Protein AF-A0A7X7NZP3-F1 (afdb_monomer_lite)

Radius of gyration: 21.46 Å; chains: 1; bounding box: 49×36×62 Å

Foldseek 3Di:
DVVVVVVVVVVLVVVLVVLVVLLVVLVVLLVVLVCVLVVLQVVVFQQADPRDDDPHQDPVRLPCLVVPPSNLPSLVSVLVSLVSVLSNLVSVLSVDDPVCNVVSVVVSVVSVVVSVVSNVLSCCVVPPVNVCSVVVVCPCVVVVD

Sequence (145 aa):
MESQNHGSNDGKLANGHQANLLGYVTSILIALLTIVTFGMAIYTPPLSGPYCSGPCFQYPFLDIASRFPRDYIWMYPAIALTILFVIWIVCIHQFATSDKKVFSQIGMALAAIAATILVSDYFVQISVIQPSILNGETDGIPVLT

Structure (mmCIF, N/CA/C/O backbone):
data_AF-A0A7X7NZP3-F1
#
_entry.id   AF-A0A7X7NZP3-F1
#
loop_
_atom_site.group_PDB
_atom_site.id
_atom_site.type_symbol
_atom_site.label_atom_id
_atom_site.label_alt_id
_atom_site.label_comp_id
_atom_site.label_asym_id
_atom_site.label_entity_id
_atom_site.label_seq_id
_atom_site.pdbx_PDB_ins_code
_atom_site.Cartn_x
_atom_site.Cartn_y
_atom_site.Cartn_z
_atom_site.occupancy
_atom_site.B_iso_or_equiv
_atom_site.auth_seq_id
_atom_site.auth_comp_id
_atom_site.auth_asym_id
_atom_site.auth_atom_id
_atom_site.pdbx_PDB_model_num
ATOM 1 N N . MET A 1 1 ? -31.417 -17.835 34.924 1.00 53.97 1 MET A N 1
ATOM 2 C CA . MET A 1 1 ? -31.053 -16.718 34.020 1.00 53.97 1 MET A CA 1
ATOM 3 C C . MET A 1 1 ? -29.696 -16.089 34.368 1.00 53.97 1 MET A C 1
ATOM 5 O O . MET A 1 1 ? -29.062 -15.565 33.467 1.00 53.97 1 MET A O 1
ATOM 9 N N . GLU A 1 2 ? -29.177 -16.212 35.599 1.00 53.84 2 GLU A N 1
ATOM 10 C CA . GLU A 1 2 ? -27.836 -15.701 35.975 1.00 53.84 2 GLU A CA 1
ATOM 11 C C . GLU A 1 2 ? -26.643 -16.448 35.350 1.00 53.84 2 GLU A C 1
ATOM 13 O O . GLU A 1 2 ? -25.653 -15.816 34.989 1.00 53.84 2 GLU A O 1
ATOM 18 N N . SER A 1 3 ? -26.731 -17.766 35.137 1.00 56.16 3 SER A N 1
ATOM 19 C CA . SER A 1 3 ? -25.599 -18.549 34.598 1.00 56.16 3 SER A CA 1
ATOM 20 C C . SER A 1 3 ? -25.236 -18.204 33.141 1.00 56.16 3 SER A C 1
ATOM 22 O O . SER A 1 3 ? -24.077 -18.339 32.758 1.00 56.16 3 SER A O 1
ATOM 24 N N . GLN A 1 4 ? -26.190 -17.722 32.332 1.00 55.12 4 GLN A N 1
ATOM 25 C CA . GLN A 1 4 ? -25.920 -17.298 30.949 1.00 55.12 4 GLN A CA 1
ATOM 26 C C . GLN A 1 4 ? -25.254 -15.915 30.873 1.00 55.12 4 GLN A C 1
ATOM 28 O O . GLN A 1 4 ? -24.536 -15.626 29.917 1.00 55.12 4 GLN A O 1
ATOM 33 N N . ASN A 1 5 ? -25.451 -15.073 31.890 1.00 57.38 5 ASN A N 1
ATOM 34 C CA . ASN A 1 5 ? -24.928 -13.708 31.917 1.00 57.38 5 ASN A CA 1
ATOM 35 C C . ASN A 1 5 ? -23.439 -13.671 32.317 1.00 57.38 5 ASN A C 1
ATOM 37 O O . ASN A 1 5 ? -22.682 -12.844 31.814 1.00 57.38 5 ASN A O 1
ATOM 41 N N . HIS A 1 6 ? -22.992 -14.613 33.158 1.00 57.59 6 HIS A N 1
ATOM 42 C CA . HIS A 1 6 ? -21.579 -14.733 33.537 1.00 57.59 6 HIS A CA 1
ATOM 43 C C . HIS A 1 6 ? -20.710 -15.175 32.346 1.00 57.59 6 HIS A C 1
ATOM 45 O O . HIS A 1 6 ? -19.763 -14.482 31.983 1.00 57.59 6 HIS A O 1
ATOM 51 N N . GLY A 1 7 ? -21.112 -16.241 31.640 1.00 62.50 7 GLY A N 1
ATOM 52 C CA . GLY A 1 7 ? -20.369 -16.745 30.476 1.00 62.50 7 GLY A CA 1
ATOM 53 C C . GLY A 1 7 ? -20.303 -15.763 29.296 1.00 62.50 7 GLY A C 1
ATOM 54 O O . GLY A 1 7 ? -19.298 -15.710 28.589 1.00 62.50 7 GLY A O 1
ATOM 55 N N . SER A 1 8 ? -21.338 -14.934 29.101 1.00 66.56 8 SER A N 1
ATOM 56 C CA . SER A 1 8 ? -21.333 -13.890 28.065 1.00 66.56 8 SER A CA 1
ATOM 57 C C . SER A 1 8 ? -20.378 -12.735 28.383 1.00 66.56 8 SER A C 1
ATOM 59 O O . SER A 1 8 ? -19.818 -12.141 27.459 1.00 66.56 8 SER A O 1
ATOM 61 N N . ASN A 1 9 ? -20.206 -12.384 29.659 1.00 67.69 9 ASN A N 1
ATOM 62 C CA . ASN A 1 9 ? -19.308 -11.303 30.069 1.00 67.69 9 ASN A CA 1
ATOM 63 C C . ASN A 1 9 ? -17.841 -11.744 30.039 1.00 67.69 9 ASN A C 1
ATOM 65 O O . ASN A 1 9 ? -16.996 -10.987 29.559 1.00 67.69 9 ASN A O 1
ATOM 69 N N . ASP A 1 10 ? -17.558 -12.985 30.435 1.00 71.12 10 ASP A N 1
ATOM 70 C CA . ASP A 1 10 ? -16.205 -13.550 30.408 1.00 71.12 10 ASP A CA 1
ATOM 71 C C . ASP A 1 10 ? -15.664 -13.654 28.971 1.00 71.12 10 ASP A C 1
ATOM 73 O O . ASP A 1 10 ? -14.538 -13.237 28.690 1.00 71.12 10 ASP A O 1
ATOM 77 N N . GLY A 1 11 ? -16.492 -14.106 28.019 1.00 71.06 11 GLY A N 1
ATOM 78 C CA . GLY A 1 11 ? -16.118 -14.158 26.600 1.00 71.06 11 GLY A CA 1
ATOM 79 C C . GLY A 1 11 ? -15.874 -12.775 25.984 1.00 71.06 11 GLY A C 1
ATOM 80 O O . GLY A 1 11 ? -14.957 -12.590 25.183 1.00 71.06 11 GLY A O 1
ATOM 81 N N . LYS A 1 12 ? -16.654 -11.766 26.388 1.00 68.94 12 LYS A N 1
ATOM 82 C CA . LYS A 1 12 ? -16.499 -10.386 25.905 1.00 68.94 12 LYS A CA 1
ATOM 83 C C . LYS A 1 12 ? -15.228 -9.728 26.454 1.00 68.94 12 LYS A C 1
ATOM 85 O O . LYS A 1 12 ? -14.551 -9.010 25.718 1.00 68.94 12 LYS A O 1
ATOM 90 N N . LEU A 1 13 ? -14.876 -10.014 27.710 1.00 71.69 13 LEU A N 1
ATOM 91 C CA . LEU A 1 13 ? -13.650 -9.537 28.352 1.00 71.69 13 LEU A CA 1
ATOM 92 C C . LEU A 1 13 ? -12.394 -10.188 27.747 1.00 71.69 13 LEU A C 1
ATOM 94 O O . LEU A 1 13 ? -11.431 -9.486 27.437 1.00 71.69 13 LEU A O 1
ATOM 98 N N . ALA A 1 14 ? -12.425 -11.504 27.507 1.00 75.19 14 ALA A N 1
ATOM 99 C CA . ALA A 1 14 ? -11.328 -12.234 26.868 1.00 75.19 14 ALA A CA 1
ATOM 100 C C . ALA A 1 14 ? -11.055 -11.736 25.436 1.00 75.19 14 ALA A C 1
ATOM 102 O O . ALA A 1 14 ? -9.905 -11.465 25.082 1.00 75.19 14 ALA A O 1
ATOM 103 N N . ASN A 1 15 ? -12.111 -11.525 24.643 1.00 76.31 15 ASN A N 1
ATOM 104 C CA . ASN A 1 15 ? -11.998 -10.966 23.292 1.00 76.31 15 ASN A CA 1
ATOM 105 C C . ASN A 1 15 ? -11.434 -9.537 23.305 1.00 76.31 15 ASN A C 1
ATOM 107 O O . ASN A 1 15 ? -10.593 -9.195 22.473 1.00 76.31 15 ASN A O 1
ATOM 111 N N . GLY A 1 16 ? -11.849 -8.713 24.272 1.00 79.81 16 GLY A N 1
ATOM 112 C CA . GLY A 1 16 ? -11.298 -7.371 24.465 1.00 79.81 16 GLY A CA 1
ATOM 113 C C . GLY A 1 16 ? -9.802 -7.392 24.788 1.00 79.81 16 GLY A C 1
ATOM 114 O O . GLY A 1 16 ? -9.038 -6.613 24.225 1.00 79.81 16 GLY A O 1
ATOM 115 N N . HIS A 1 17 ? -9.346 -8.314 25.639 1.00 87.44 17 HIS A N 1
ATOM 116 C CA . HIS A 1 17 ? -7.923 -8.439 25.959 1.00 87.44 17 HIS A CA 1
ATOM 117 C C . HIS A 1 17 ? -7.077 -8.843 24.739 1.00 87.44 17 HIS A C 1
ATOM 119 O O . HIS A 1 17 ? -6.051 -8.216 24.470 1.00 87.44 17 HIS A O 1
ATOM 125 N N . GLN A 1 18 ? -7.528 -9.834 23.960 1.00 89.00 18 GLN A N 1
ATOM 126 C CA . GLN A 1 18 ? -6.823 -10.273 22.749 1.00 89.00 18 GLN A CA 1
ATOM 127 C C . GLN A 1 18 ? -6.759 -9.173 21.681 1.00 89.00 18 GLN A C 1
ATOM 129 O O . GLN A 1 18 ? -5.696 -8.939 21.106 1.00 89.00 18 GLN A O 1
ATOM 134 N N . ALA A 1 19 ? -7.865 -8.454 21.458 1.00 90.44 19 ALA A N 1
ATOM 135 C CA . ALA A 1 19 ? -7.904 -7.331 20.525 1.00 90.44 19 ALA A CA 1
ATOM 136 C C . ALA A 1 19 ? -6.975 -6.183 20.956 1.00 90.44 19 ALA A C 1
ATOM 138 O O . ALA A 1 19 ? -6.358 -5.546 20.105 1.00 90.44 19 ALA A O 1
ATOM 139 N N . ASN A 1 20 ? -6.838 -5.932 22.264 1.00 93.50 20 ASN A N 1
ATOM 140 C CA . ASN A 1 20 ? -5.921 -4.916 22.786 1.00 93.50 20 ASN A CA 1
ATOM 141 C C . ASN A 1 20 ? -4.460 -5.298 22.516 1.00 93.50 20 ASN A C 1
ATOM 143 O O . ASN A 1 20 ? -3.721 -4.524 21.915 1.00 93.50 20 ASN A O 1
ATOM 147 N N . LEU A 1 21 ? -4.060 -6.516 22.895 1.00 93.56 21 LEU A N 1
ATOM 148 C CA . LEU A 1 21 ? -2.693 -6.992 22.689 1.00 93.56 21 LEU A CA 1
ATOM 149 C C . LEU A 1 21 ? -2.314 -6.983 21.203 1.00 93.56 21 LEU A C 1
ATOM 151 O O . LEU A 1 21 ? -1.259 -6.464 20.837 1.00 93.56 21 LEU A O 1
ATOM 155 N N . LEU A 1 22 ? -3.187 -7.516 20.343 1.00 95.56 22 LEU A N 1
ATOM 156 C CA . LEU A 1 22 ? -2.955 -7.540 18.903 1.00 95.56 22 LEU A CA 1
ATOM 157 C C . LEU A 1 22 ? -2.902 -6.123 18.321 1.00 95.56 22 LEU A C 1
ATOM 159 O O . LEU A 1 22 ? -1.997 -5.820 17.545 1.00 95.56 22 LEU A O 1
ATOM 163 N N . GLY A 1 23 ? -3.815 -5.237 18.725 1.00 95.44 23 GLY A N 1
ATOM 164 C CA . GLY A 1 23 ? -3.819 -3.829 18.322 1.00 95.44 23 GLY A CA 1
ATOM 165 C C . GLY A 1 23 ? -2.542 -3.091 18.737 1.00 95.44 23 GLY A C 1
ATOM 166 O O . GLY A 1 23 ? -1.964 -2.346 17.947 1.00 95.44 23 GLY A O 1
ATOM 167 N N . TYR A 1 24 ? -2.052 -3.345 19.949 1.00 96.44 24 TYR A N 1
ATOM 168 C CA . TYR A 1 24 ? -0.809 -2.772 20.456 1.00 96.44 24 TYR A CA 1
ATOM 169 C C . TYR A 1 24 ? 0.406 -3.249 19.652 1.00 96.44 24 TYR A C 1
ATOM 171 O O . TYR A 1 24 ? 1.154 -2.432 19.114 1.00 96.44 24 TYR A O 1
ATOM 179 N N . VAL A 1 25 ? 0.569 -4.565 19.486 1.00 97.62 25 VAL A N 1
ATOM 180 C CA . VAL A 1 25 ? 1.678 -5.148 18.711 1.00 97.62 25 VAL A CA 1
ATOM 181 C C . VAL A 1 25 ? 1.654 -4.658 17.260 1.00 97.62 25 VAL A C 1
ATOM 183 O O . VAL A 1 25 ? 2.677 -4.212 16.741 1.00 97.62 25 VAL A O 1
ATOM 186 N N . THR A 1 26 ? 0.486 -4.683 16.611 1.00 97.00 26 THR A N 1
ATOM 187 C CA . THR A 1 26 ? 0.341 -4.222 15.221 1.00 97.00 26 THR A CA 1
ATOM 188 C C . THR A 1 26 ? 0.646 -2.736 15.070 1.00 97.00 26 THR A C 1
ATOM 190 O O . THR A 1 26 ? 1.291 -2.372 14.094 1.00 97.00 26 THR A O 1
ATOM 193 N N . SER A 1 27 ? 0.293 -1.885 16.039 1.00 97.19 27 SER A N 1
ATOM 194 C CA . SER A 1 27 ? 0.637 -0.456 15.990 1.00 97.19 27 SER A CA 1
ATOM 195 C C . SER A 1 27 ? 2.149 -0.198 15.993 1.00 97.19 27 SER A C 1
ATOM 197 O O . SER A 1 27 ? 2.634 0.617 15.207 1.00 97.19 27 SER A O 1
ATOM 199 N N . ILE A 1 28 ? 2.909 -0.937 16.810 1.00 98.00 28 ILE A N 1
ATOM 200 C CA . ILE A 1 28 ? 4.375 -0.845 16.848 1.00 98.00 28 ILE A CA 1
ATOM 201 C C . ILE A 1 28 ? 4.963 -1.321 15.517 1.00 98.00 28 ILE A C 1
ATOM 203 O O . ILE A 1 28 ? 5.808 -0.639 14.936 1.00 98.00 28 ILE A O 1
ATOM 207 N N . LEU A 1 29 ? 4.498 -2.466 15.007 1.00 97.88 29 LEU A N 1
ATOM 208 C CA . LEU A 1 29 ? 4.975 -3.009 13.734 1.00 97.88 29 LEU A CA 1
ATOM 209 C C . LEU A 1 29 ? 4.675 -2.073 12.559 1.00 97.88 29 LEU A C 1
ATOM 211 O O . LEU A 1 29 ? 5.553 -1.853 11.729 1.00 97.88 29 LEU A O 1
ATOM 215 N N . ILE A 1 30 ? 3.477 -1.484 12.511 1.00 97.75 30 ILE A N 1
ATOM 216 C CA . ILE A 1 30 ? 3.094 -0.482 11.508 1.00 97.75 30 ILE A CA 1
ATOM 217 C C . ILE A 1 30 ? 4.036 0.715 11.567 1.00 97.75 30 ILE A C 1
ATOM 219 O O . ILE A 1 30 ? 4.537 1.135 10.526 1.00 97.75 30 ILE A O 1
ATOM 223 N N . ALA A 1 31 ? 4.307 1.259 12.756 1.00 97.81 31 ALA A N 1
ATOM 224 C CA . ALA A 1 31 ? 5.190 2.413 12.901 1.00 97.81 31 ALA A CA 1
ATOM 225 C C . ALA A 1 31 ? 6.601 2.111 12.369 1.00 97.81 31 ALA A C 1
ATOM 227 O O . ALA A 1 31 ? 7.136 2.870 11.559 1.00 97.81 31 ALA A O 1
ATOM 228 N N . LEU A 1 32 ? 7.172 0.965 12.755 1.00 97.44 32 LEU A N 1
ATOM 229 C CA . LEU A 1 32 ? 8.494 0.535 12.294 1.00 97.44 32 LEU A CA 1
ATOM 230 C C . LEU A 1 32 ? 8.527 0.297 10.779 1.00 97.44 32 LEU A C 1
ATOM 232 O O . LEU A 1 32 ? 9.413 0.808 10.093 1.00 97.44 32 LEU A O 1
ATOM 236 N N . LEU A 1 33 ? 7.547 -0.432 10.237 1.00 96.44 33 LEU A N 1
ATOM 237 C CA . LEU A 1 33 ? 7.468 -0.703 8.802 1.00 96.44 33 LEU A CA 1
ATOM 238 C C . LEU A 1 33 ? 7.212 0.556 7.983 1.00 96.44 33 LEU A C 1
ATOM 240 O O . LEU A 1 33 ? 7.736 0.657 6.879 1.00 96.44 33 LEU A O 1
ATOM 244 N N . THR A 1 34 ? 6.457 1.521 8.504 1.00 96.25 34 THR A N 1
ATOM 245 C CA . THR A 1 34 ? 6.234 2.804 7.827 1.00 96.25 34 THR A CA 1
ATOM 246 C C . THR A 1 34 ? 7.549 3.557 7.684 1.00 96.25 34 THR A C 1
ATOM 248 O O . THR A 1 34 ? 7.878 3.976 6.579 1.00 96.25 34 THR A O 1
ATOM 251 N N . ILE A 1 35 ? 8.339 3.664 8.760 1.00 96.56 35 ILE A N 1
ATOM 252 C CA . ILE A 1 35 ? 9.658 4.317 8.728 1.00 96.56 35 ILE A CA 1
ATOM 253 C C . ILE A 1 35 ? 10.567 3.643 7.697 1.00 96.56 35 ILE A C 1
ATOM 255 O O . ILE A 1 35 ? 11.183 4.325 6.883 1.00 96.56 35 ILE A O 1
ATOM 259 N N . VAL A 1 36 ? 10.623 2.309 7.700 1.00 93.81 36 VAL A N 1
ATOM 260 C CA . VAL A 1 36 ? 11.444 1.539 6.756 1.00 93.81 36 VAL A CA 1
ATOM 261 C C . VAL A 1 36 ? 10.966 1.740 5.314 1.00 93.81 36 VAL A C 1
ATOM 263 O O . VAL A 1 36 ? 11.758 2.091 4.443 1.00 93.81 36 VAL A O 1
ATOM 266 N N . THR A 1 37 ? 9.667 1.567 5.062 1.00 93.12 37 THR A N 1
ATOM 267 C CA . THR A 1 37 ? 9.065 1.650 3.722 1.00 93.12 37 THR A CA 1
ATOM 268 C C . THR A 1 37 ? 9.212 3.048 3.135 1.00 93.12 37 THR A C 1
ATOM 270 O O . THR A 1 37 ? 9.700 3.193 2.018 1.00 93.12 37 THR A O 1
ATOM 273 N N . PHE A 1 38 ? 8.847 4.086 3.891 1.00 90.75 38 PHE A N 1
ATOM 274 C CA . PHE A 1 38 ? 8.935 5.474 3.434 1.00 90.75 38 PHE A CA 1
ATOM 275 C C . PHE A 1 38 ? 10.388 5.923 3.326 1.00 90.75 38 PHE A C 1
ATOM 277 O O . PHE A 1 38 ? 10.740 6.621 2.379 1.00 90.75 38 PHE A O 1
ATOM 284 N N . GLY A 1 39 ? 11.244 5.476 4.249 1.00 91.69 39 GLY A N 1
ATOM 285 C CA . GLY A 1 39 ? 12.682 5.694 4.173 1.00 91.69 39 GLY A CA 1
ATOM 286 C C . GLY A 1 39 ? 13.258 5.197 2.850 1.00 91.69 39 GLY A C 1
ATOM 287 O O . GLY A 1 39 ? 14.024 5.918 2.227 1.00 91.69 39 GLY A O 1
ATOM 288 N N . MET A 1 40 ? 12.839 4.021 2.372 1.00 89.19 40 MET A N 1
ATOM 289 C CA . MET A 1 40 ? 13.235 3.521 1.051 1.00 89.19 40 MET A CA 1
ATOM 290 C C . MET A 1 40 ? 12.555 4.269 -0.105 1.00 89.19 40 MET A C 1
ATOM 292 O O . MET A 1 40 ? 13.235 4.635 -1.061 1.00 89.19 40 MET A O 1
ATOM 296 N N . ALA A 1 41 ? 11.249 4.536 -0.015 1.00 85.06 41 ALA A N 1
ATOM 297 C CA . ALA A 1 41 ? 10.474 5.182 -1.079 1.00 85.06 41 ALA A CA 1
ATOM 298 C C . ALA A 1 41 ? 10.903 6.637 -1.361 1.00 85.06 41 ALA A C 1
ATOM 300 O O . ALA A 1 41 ? 10.807 7.114 -2.487 1.00 85.06 41 ALA A O 1
ATOM 301 N N . ILE A 1 42 ? 11.444 7.359 -0.374 1.00 86.94 42 ILE A N 1
ATOM 302 C CA . ILE A 1 42 ? 11.993 8.711 -0.594 1.00 86.94 42 ILE A CA 1
ATOM 303 C C . ILE A 1 42 ? 13.188 8.688 -1.565 1.00 86.94 42 ILE A C 1
ATOM 305 O O . ILE A 1 42 ? 13.424 9.664 -2.277 1.00 86.94 42 ILE A O 1
ATOM 309 N N . TYR A 1 43 ? 13.922 7.575 -1.643 1.00 82.81 43 TYR A N 1
ATOM 310 C CA . TYR A 1 43 ? 15.049 7.421 -2.567 1.00 82.81 43 TYR A CA 1
ATOM 311 C C . TYR A 1 43 ? 14.641 6.971 -3.979 1.00 82.81 43 TYR A C 1
ATOM 313 O O . TYR A 1 43 ? 15.518 6.791 -4.828 1.00 82.81 43 TYR A O 1
ATOM 321 N N . THR A 1 44 ? 13.341 6.827 -4.258 1.00 82.31 44 THR A N 1
ATOM 322 C CA . THR A 1 44 ? 12.799 6.544 -5.596 1.00 82.31 44 THR A CA 1
ATOM 323 C C . THR A 1 44 ? 12.122 7.806 -6.157 1.00 82.31 44 THR A C 1
ATOM 325 O O . THR A 1 44 ? 10.901 7.938 -6.064 1.00 82.31 44 THR A O 1
ATOM 328 N N . PRO A 1 45 ? 12.895 8.788 -6.674 1.00 78.19 45 PRO A N 1
ATOM 329 C CA . PRO A 1 45 ? 12.353 10.050 -7.181 1.00 78.19 45 PRO A CA 1
ATOM 330 C C . PRO A 1 45 ? 11.415 9.828 -8.378 1.00 78.19 45 PRO A C 1
ATOM 332 O O . PRO A 1 45 ? 11.519 8.799 -9.045 1.00 78.19 45 PRO A O 1
ATOM 335 N N . PRO A 1 46 ? 10.533 10.794 -8.698 1.00 74.31 46 PRO A N 1
ATOM 336 C CA . PRO A 1 46 ? 9.633 10.691 -9.842 1.00 74.31 46 PRO A CA 1
ATOM 337 C C . PRO A 1 46 ? 10.419 10.473 -11.138 1.00 74.31 46 PRO A C 1
ATOM 339 O O . PRO A 1 46 ? 11.238 11.296 -11.547 1.00 74.31 46 PRO A O 1
ATOM 342 N N . LEU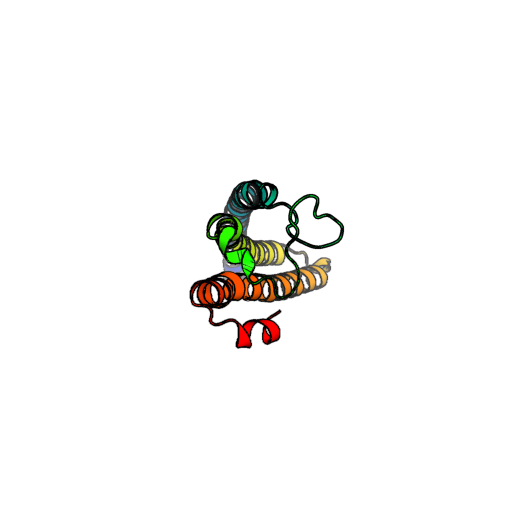 A 1 47 ? 10.148 9.338 -11.775 1.00 81.81 47 LEU A N 1
ATOM 343 C CA . LEU A 1 47 ? 10.849 8.860 -12.966 1.00 81.81 47 LEU A CA 1
ATOM 344 C C . LEU A 1 47 ? 10.178 9.314 -14.274 1.00 81.81 47 LEU A C 1
ATOM 346 O O . LEU A 1 47 ? 10.753 9.177 -15.351 1.00 81.81 47 LEU A O 1
ATOM 350 N N . SER A 1 48 ? 8.973 9.872 -14.191 1.00 84.94 48 SER A N 1
ATOM 351 C CA . SER A 1 48 ? 8.187 10.377 -15.316 1.00 84.94 48 SER A CA 1
ATOM 352 C C . SER A 1 48 ? 7.242 11.496 -14.854 1.00 84.94 48 SER A C 1
ATOM 354 O O . SER A 1 48 ? 7.135 11.793 -13.660 1.00 84.94 48 SER A O 1
ATOM 356 N N . GLY A 1 49 ? 6.564 12.146 -15.803 1.00 84.69 49 GLY A N 1
ATOM 357 C CA . GLY A 1 49 ? 5.564 13.178 -15.519 1.00 84.69 49 GLY A CA 1
ATOM 358 C C . GLY A 1 49 ? 6.136 14.563 -15.168 1.00 84.69 49 GLY A C 1
ATOM 359 O O . GLY A 1 49 ? 7.340 14.793 -15.291 1.00 84.69 49 GLY A O 1
ATOM 360 N N . PRO A 1 50 ? 5.274 15.506 -14.731 1.00 86.38 50 PRO A N 1
ATOM 361 C CA . PRO A 1 50 ? 5.627 16.924 -14.570 1.00 86.38 50 PRO A CA 1
ATOM 362 C C . PRO A 1 50 ? 6.733 17.214 -13.549 1.00 86.38 50 PRO A C 1
ATOM 364 O O . PRO A 1 50 ? 7.340 18.279 -13.589 1.00 86.38 50 PRO A O 1
ATOM 367 N N . TYR A 1 51 ? 6.969 16.285 -12.620 1.00 85.62 51 TYR A N 1
ATOM 368 C CA . TYR A 1 51 ? 7.937 16.438 -11.532 1.00 85.62 51 TYR A CA 1
ATOM 369 C C . TYR A 1 51 ? 9.266 15.721 -11.788 1.00 85.62 51 TYR A C 1
ATOM 371 O O . TYR A 1 51 ? 10.147 15.755 -10.931 1.00 85.62 51 TYR A O 1
ATOM 379 N N . CYS A 1 52 ? 9.428 15.071 -12.941 1.00 86.62 52 CYS A N 1
ATOM 380 C CA . CYS A 1 52 ? 10.698 14.467 -13.303 1.00 86.62 52 CYS A CA 1
ATOM 381 C C . CYS A 1 52 ? 11.702 15.545 -13.749 1.00 86.62 52 CYS A C 1
ATOM 383 O O . CYS A 1 52 ? 11.410 16.380 -14.602 1.00 86.62 52 CYS A O 1
ATOM 385 N N . SER A 1 53 ? 12.897 15.523 -13.157 1.00 80.06 53 SER A N 1
ATOM 386 C CA . SER A 1 53 ? 13.956 16.523 -13.360 1.00 80.06 53 SER A CA 1
ATOM 387 C C . SER A 1 53 ? 15.211 15.973 -14.059 1.00 80.06 53 SER A C 1
ATOM 389 O O . SER A 1 53 ? 16.203 16.690 -14.184 1.00 80.06 53 SER A O 1
ATOM 391 N N . GLY A 1 54 ? 15.182 14.712 -14.513 1.00 79.44 54 GLY A N 1
ATOM 392 C CA . GLY A 1 54 ? 16.305 13.994 -15.136 1.00 79.44 54 GLY A CA 1
ATOM 393 C C . GLY A 1 54 ? 15.938 13.328 -16.475 1.00 79.44 54 GLY A C 1
ATOM 394 O O . GLY A 1 54 ? 15.040 13.813 -17.160 1.00 79.44 54 GLY A O 1
ATOM 395 N N . PRO A 1 55 ? 16.611 12.231 -16.887 1.00 81.94 55 PRO A N 1
ATOM 396 C CA . PRO A 1 55 ? 16.201 11.451 -18.056 1.00 81.94 55 PRO A CA 1
ATOM 397 C C . PRO A 1 55 ? 14.876 10.737 -17.754 1.00 81.94 55 PRO A C 1
ATOM 399 O O . PRO A 1 55 ? 14.850 9.647 -17.188 1.00 81.94 55 PRO A O 1
ATOM 402 N N . CYS A 1 56 ? 13.771 11.407 -18.071 1.00 87.31 56 CYS A N 1
ATOM 403 C CA . CYS A 1 56 ? 12.429 10.943 -17.753 1.00 87.31 56 CYS A CA 1
ATOM 404 C C . CYS A 1 56 ? 12.017 9.791 -18.657 1.00 87.31 56 CYS A C 1
ATOM 406 O O . CYS A 1 56 ? 12.058 9.912 -19.883 1.00 87.31 56 CYS A O 1
ATOM 408 N N . PHE A 1 57 ? 11.533 8.714 -18.051 1.00 87.00 57 PHE A N 1
ATOM 409 C CA . PHE A 1 57 ? 10.958 7.610 -18.795 1.00 87.00 57 PHE A CA 1
ATOM 410 C C . PHE A 1 57 ? 9.667 8.069 -19.467 1.00 87.00 57 PHE A C 1
ATOM 412 O O . PHE A 1 57 ? 8.834 8.758 -18.871 1.00 87.00 57 PHE A O 1
ATOM 419 N N . GLN A 1 58 ? 9.524 7.687 -20.728 1.00 86.88 58 GLN A N 1
ATOM 420 C CA . GLN A 1 58 ? 8.334 7.940 -21.524 1.00 86.88 58 GLN A CA 1
ATOM 421 C C . GLN A 1 58 ? 7.587 6.636 -21.722 1.00 86.88 58 GLN A C 1
ATOM 423 O O . GLN A 1 58 ? 8.196 5.566 -21.734 1.00 86.88 58 GLN A O 1
ATOM 428 N N . TYR A 1 59 ? 6.275 6.735 -21.914 1.00 84.38 59 TYR A N 1
ATOM 429 C CA . TYR A 1 59 ? 5.480 5.601 -22.360 1.00 84.38 59 TYR A CA 1
ATOM 430 C C . TYR A 1 59 ? 6.091 5.024 -23.656 1.00 84.38 59 TYR A C 1
ATOM 432 O O . TYR A 1 59 ? 6.424 5.813 -24.547 1.00 84.38 59 TYR A O 1
ATOM 440 N N . PRO A 1 60 ? 6.262 3.692 -23.787 1.00 84.50 60 PRO A N 1
ATOM 441 C CA . PRO A 1 60 ? 5.701 2.621 -22.949 1.00 84.50 60 PRO A CA 1
ATOM 442 C C . PRO A 1 60 ? 6.578 2.124 -21.774 1.00 84.50 60 PRO A C 1
ATOM 444 O O . PRO A 1 60 ? 6.382 1.018 -21.289 1.00 84.50 60 PRO A O 1
ATOM 447 N N . PHE A 1 61 ? 7.526 2.927 -21.282 1.00 85.88 61 PHE A N 1
ATOM 448 C CA . PHE A 1 61 ? 8.336 2.687 -20.069 1.00 85.88 61 PHE A CA 1
ATOM 449 C C . PHE A 1 61 ? 9.242 1.441 -20.090 1.00 85.88 61 PHE A C 1
ATOM 451 O O . PHE A 1 61 ? 9.644 0.948 -19.039 1.00 85.88 61 PHE A O 1
ATOM 458 N N . LEU A 1 62 ? 9.629 0.960 -21.274 1.00 82.75 62 LEU A N 1
ATOM 459 C CA . LEU A 1 62 ? 10.419 -0.272 -21.430 1.00 82.75 62 LEU A CA 1
ATOM 460 C C . LEU A 1 62 ? 11.816 -0.193 -20.790 1.00 82.75 62 LEU A C 1
ATOM 462 O O . LEU A 1 62 ? 12.347 -1.193 -20.314 1.00 82.75 62 LEU A O 1
ATOM 466 N N . ASP A 1 63 ? 12.390 1.007 -20.699 1.00 83.31 63 ASP A N 1
ATOM 467 C CA . ASP A 1 63 ? 13.745 1.213 -20.173 1.00 83.31 63 ASP A CA 1
ATOM 468 C C . ASP A 1 63 ? 13.823 1.197 -18.631 1.00 83.31 63 ASP A C 1
ATOM 470 O O . ASP A 1 63 ? 14.909 1.324 -18.043 1.00 83.31 63 ASP A O 1
ATOM 474 N N . ILE A 1 64 ? 12.687 1.015 -17.940 1.00 85.06 64 ILE A N 1
ATOM 475 C CA . ILE A 1 64 ? 12.631 0.975 -16.470 1.00 85.06 64 ILE A CA 1
ATOM 476 C C . ILE A 1 64 ? 13.378 -0.230 -15.880 1.00 85.06 64 ILE A C 1
ATOM 478 O O . ILE A 1 64 ? 13.674 -0.249 -14.685 1.00 85.06 64 ILE A O 1
ATOM 482 N N . ALA A 1 65 ? 13.782 -1.183 -16.733 1.00 83.12 65 ALA A N 1
ATOM 483 C CA . ALA A 1 65 ? 14.624 -2.324 -16.391 1.00 83.12 65 ALA A CA 1
ATOM 484 C C . ALA A 1 65 ? 15.854 -1.938 -15.540 1.00 83.12 65 ALA A C 1
ATOM 486 O O . ALA A 1 65 ? 16.220 -2.618 -14.582 1.00 83.12 65 ALA A O 1
ATOM 487 N N . SER A 1 66 ? 16.462 -0.792 -15.863 1.00 82.25 66 SER A N 1
ATOM 488 C CA . SER A 1 66 ? 17.646 -0.235 -15.192 1.00 82.25 66 SER A CA 1
ATOM 489 C C . SER A 1 66 ? 17.441 0.129 -13.712 1.00 82.25 66 SER A C 1
ATOM 491 O O . SER A 1 66 ? 18.408 0.361 -12.981 1.00 82.25 66 SER A O 1
ATOM 493 N N . ARG A 1 67 ? 16.187 0.205 -13.257 1.00 81.12 67 ARG A N 1
ATOM 494 C CA . ARG A 1 67 ? 15.808 0.553 -11.881 1.00 81.12 67 ARG A CA 1
ATOM 495 C C . ARG A 1 67 ? 15.620 -0.675 -10.997 1.00 81.12 67 ARG A C 1
ATOM 497 O O . ARG A 1 67 ? 15.621 -0.551 -9.767 1.00 81.12 67 ARG A O 1
ATOM 504 N N . PHE A 1 68 ? 15.525 -1.860 -11.597 1.00 79.31 68 PHE A N 1
ATOM 505 C CA . PHE A 1 68 ? 15.456 -3.103 -10.849 1.00 79.31 68 PHE A CA 1
ATOM 506 C C . PHE A 1 68 ? 16.801 -3.477 -10.220 1.00 79.31 68 PHE A C 1
ATOM 508 O O . PHE A 1 68 ? 17.862 -3.209 -10.785 1.00 79.31 68 PHE A O 1
ATOM 515 N N . PRO A 1 69 ? 16.776 -4.137 -9.048 1.00 80.31 69 PRO A N 1
ATOM 516 C CA . PRO A 1 69 ? 15.606 -4.375 -8.188 1.00 80.31 69 PRO A CA 1
ATOM 517 C C . PRO A 1 69 ? 15.321 -3.209 -7.227 1.00 80.31 69 PRO A C 1
ATOM 519 O O . PRO A 1 69 ? 14.300 -3.205 -6.547 1.00 80.31 69 PRO A O 1
ATOM 522 N N . ARG A 1 70 ? 16.240 -2.239 -7.143 1.00 85.06 70 ARG A N 1
ATOM 523 C CA . ARG A 1 70 ? 16.290 -1.198 -6.108 1.00 85.06 70 ARG A CA 1
ATOM 524 C C . ARG A 1 70 ? 14.940 -0.526 -5.869 1.00 85.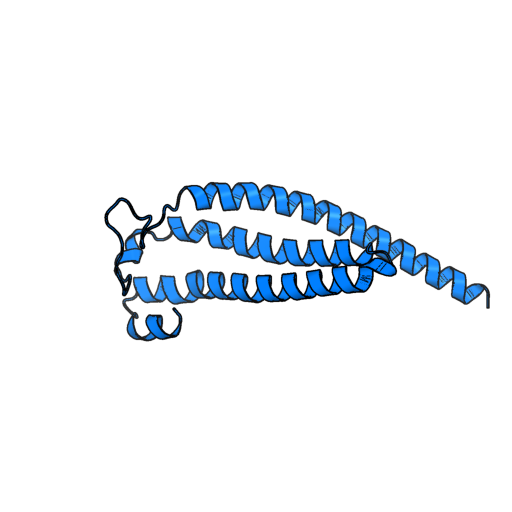06 70 ARG A C 1
ATOM 526 O O . ARG A 1 70 ? 14.481 -0.489 -4.731 1.00 85.06 70 ARG A O 1
ATOM 533 N N . ASP A 1 71 ? 14.307 -0.047 -6.935 1.00 85.25 71 ASP A N 1
ATOM 534 C CA . ASP A 1 71 ? 13.098 0.773 -6.836 1.00 85.25 71 ASP A CA 1
ATOM 535 C C . ASP A 1 71 ? 11.832 -0.052 -6.547 1.00 85.25 71 ASP A C 1
ATOM 537 O O . ASP A 1 71 ? 10.771 0.521 -6.341 1.00 85.25 71 ASP A O 1
ATOM 541 N N . TYR A 1 72 ? 11.937 -1.384 -6.483 1.00 87.94 72 TYR A N 1
ATOM 542 C CA . TYR A 1 72 ? 10.827 -2.302 -6.198 1.00 87.94 72 TYR A CA 1
ATOM 543 C C . TYR A 1 72 ? 10.944 -2.948 -4.812 1.00 87.94 72 TYR A C 1
ATOM 545 O O . TYR A 1 72 ? 9.973 -3.490 -4.289 1.00 87.94 72 TYR A O 1
ATOM 553 N N . ILE A 1 73 ? 12.109 -2.853 -4.159 1.00 90.12 73 ILE A N 1
ATOM 554 C CA . ILE A 1 73 ? 12.334 -3.461 -2.837 1.00 90.12 73 ILE A CA 1
ATOM 555 C C . ILE A 1 73 ? 11.386 -2.887 -1.778 1.00 90.12 73 ILE A C 1
ATOM 557 O O . ILE A 1 73 ? 10.942 -3.625 -0.901 1.00 90.12 73 ILE A O 1
ATOM 561 N N . TRP A 1 74 ? 11.035 -1.602 -1.861 1.00 92.19 74 TRP A N 1
ATOM 562 C CA . TRP A 1 74 ? 10.136 -0.966 -0.892 1.00 92.19 74 TRP A CA 1
ATOM 563 C C . TRP A 1 74 ? 8.695 -1.497 -0.962 1.00 92.19 74 TRP A C 1
ATOM 565 O O . TRP A 1 7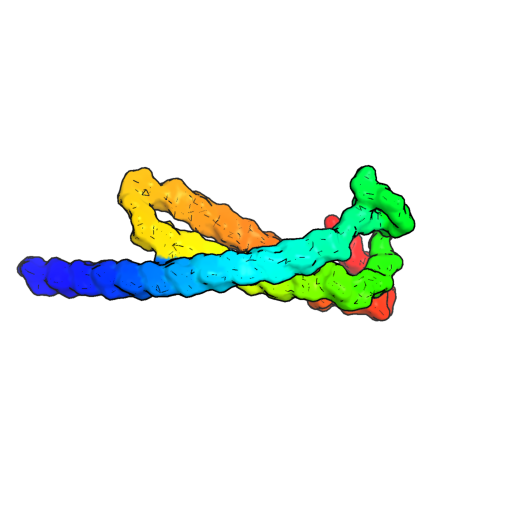4 ? 7.965 -1.394 0.023 1.00 92.19 74 TRP A O 1
ATOM 575 N N . MET A 1 75 ? 8.291 -2.121 -2.073 1.00 93.94 75 MET A N 1
ATOM 576 C CA . MET A 1 75 ? 6.942 -2.668 -2.239 1.00 93.94 75 MET A CA 1
ATOM 577 C C . MET A 1 75 ? 6.697 -3.896 -1.344 1.00 93.94 75 MET A C 1
ATOM 579 O O . MET A 1 75 ? 5.592 -4.078 -0.841 1.00 93.94 75 MET A O 1
ATOM 583 N N . TYR A 1 76 ? 7.721 -4.708 -1.052 1.00 94.19 76 TYR A N 1
ATOM 584 C CA . TYR A 1 76 ? 7.597 -5.858 -0.141 1.00 94.19 76 TYR A CA 1
ATOM 585 C C . TYR A 1 76 ? 7.172 -5.463 1.287 1.00 94.19 76 TYR A C 1
ATOM 587 O O . TYR A 1 76 ? 6.159 -5.976 1.776 1.00 94.19 76 TYR A O 1
ATOM 595 N N . PRO A 1 77 ? 7.881 -4.551 1.985 1.00 95.06 77 PRO A N 1
ATOM 596 C CA . PRO A 1 77 ? 7.429 -4.078 3.285 1.00 95.06 77 PRO A CA 1
ATOM 597 C C . PRO A 1 77 ? 6.154 -3.235 3.181 1.00 95.06 77 PRO A C 1
ATOM 599 O O . PRO A 1 77 ? 5.379 -3.249 4.134 1.00 95.06 77 PRO A O 1
ATOM 602 N N . ALA A 1 78 ? 5.870 -2.587 2.042 1.00 95.75 78 ALA A N 1
ATOM 603 C CA . ALA A 1 78 ? 4.592 -1.909 1.825 1.00 95.75 78 ALA A CA 1
ATOM 604 C C . ALA A 1 78 ? 3.404 -2.890 1.827 1.00 95.75 78 ALA A C 1
ATOM 606 O O . ALA A 1 78 ? 2.400 -2.625 2.488 1.00 95.75 78 ALA A O 1
ATOM 607 N N . ILE A 1 79 ? 3.514 -4.054 1.173 1.00 97.25 79 ILE A N 1
ATOM 608 C CA . ILE A 1 79 ? 2.485 -5.111 1.220 1.00 97.25 79 ILE A CA 1
ATOM 609 C C . ILE A 1 79 ? 2.249 -5.555 2.670 1.00 97.25 79 ILE A C 1
ATOM 611 O O . ILE A 1 79 ? 1.108 -5.564 3.141 1.00 97.25 79 ILE A O 1
ATOM 615 N N . ALA A 1 80 ? 3.324 -5.867 3.402 1.00 97.56 80 ALA A N 1
ATOM 616 C CA . ALA A 1 80 ? 3.231 -6.287 4.801 1.00 97.56 80 ALA A CA 1
ATOM 617 C C . ALA A 1 80 ? 2.586 -5.206 5.689 1.00 97.56 80 ALA A C 1
ATOM 619 O O . ALA A 1 80 ? 1.691 -5.505 6.482 1.00 97.56 80 ALA A O 1
ATOM 620 N N . LEU A 1 81 ? 2.992 -3.945 5.513 1.00 97.69 81 LEU A N 1
ATOM 621 C CA . LEU A 1 81 ? 2.422 -2.782 6.191 1.00 97.69 81 LEU A CA 1
ATOM 622 C C . LEU A 1 81 ? 0.914 -2.664 5.934 1.00 97.69 81 LEU A C 1
ATOM 624 O O . LEU A 1 81 ? 0.147 -2.439 6.868 1.00 97.69 81 LEU A O 1
ATOM 628 N N . THR A 1 82 ? 0.483 -2.858 4.688 1.00 97.69 82 THR A N 1
ATOM 629 C CA . THR A 1 82 ? -0.923 -2.716 4.284 1.00 97.69 82 THR A CA 1
ATOM 630 C C . THR A 1 82 ? -1.805 -3.800 4.914 1.00 97.69 82 THR A C 1
ATOM 632 O O . THR A 1 82 ? -2.904 -3.514 5.390 1.00 97.69 82 THR A O 1
ATOM 635 N N . ILE A 1 83 ? -1.310 -5.038 5.002 1.00 97.81 83 ILE A N 1
ATOM 636 C CA . ILE A 1 83 ? -2.009 -6.136 5.688 1.00 97.81 83 ILE A CA 1
ATOM 637 C C . ILE A 1 83 ? -2.108 -5.857 7.193 1.00 97.81 83 ILE A C 1
ATOM 639 O O . ILE A 1 83 ? -3.183 -5.989 7.783 1.00 97.81 83 ILE A O 1
ATOM 643 N N . LEU A 1 84 ? -1.008 -5.428 7.821 1.00 97.88 84 LEU A N 1
ATOM 644 C CA . LEU A 1 84 ? -0.997 -5.076 9.243 1.00 97.88 84 LEU A CA 1
ATOM 645 C C . LEU A 1 84 ? -1.949 -3.920 9.552 1.00 97.88 84 LEU A C 1
ATOM 647 O O . LEU A 1 84 ? -2.622 -3.954 10.581 1.00 97.88 84 LEU A O 1
ATOM 651 N N . PHE A 1 85 ? -2.058 -2.940 8.654 1.00 97.88 85 PHE A N 1
ATOM 652 C CA . PHE A 1 85 ? -3.009 -1.841 8.778 1.00 97.88 85 PHE A CA 1
ATOM 653 C C . PHE A 1 85 ? -4.461 -2.333 8.849 1.00 97.88 85 PHE A C 1
ATOM 655 O O . PHE A 1 85 ? -5.205 -1.894 9.725 1.00 97.88 85 PHE A O 1
ATOM 662 N N . VAL A 1 86 ? -4.865 -3.293 8.009 1.00 98.31 86 VAL A N 1
ATOM 663 C CA . VAL A 1 86 ? -6.215 -3.883 8.085 1.00 98.31 86 VAL A CA 1
ATOM 664 C C . VAL A 1 86 ? -6.436 -4.580 9.427 1.00 98.31 86 VAL A C 1
ATOM 666 O O . VAL A 1 86 ? -7.461 -4.351 10.071 1.00 98.31 86 VAL A O 1
ATOM 669 N N . ILE A 1 87 ? -5.470 -5.382 9.889 1.00 97.69 87 ILE A N 1
ATOM 670 C CA . ILE A 1 87 ? -5.551 -6.065 11.193 1.00 97.69 87 ILE A CA 1
ATOM 671 C C . ILE A 1 87 ? -5.704 -5.040 12.327 1.00 97.69 87 ILE A C 1
ATOM 673 O O . ILE A 1 87 ? -6.534 -5.212 13.223 1.00 97.69 87 ILE A O 1
ATOM 677 N N . TRP A 1 88 ? -4.944 -3.949 12.272 1.00 97.50 88 TRP A N 1
ATOM 678 C CA . TRP A 1 88 ? -5.006 -2.873 13.255 1.00 97.50 88 TRP A CA 1
ATOM 679 C C . TRP A 1 88 ? -6.371 -2.168 13.263 1.00 97.50 88 TRP A C 1
ATOM 681 O O . TRP A 1 88 ? -6.947 -1.959 14.333 1.00 97.50 88 TRP A O 1
ATOM 691 N N . ILE A 1 89 ? -6.955 -1.892 12.092 1.00 97.81 89 ILE A N 1
ATOM 692 C CA . ILE A 1 89 ? -8.306 -1.320 11.979 1.00 97.81 89 ILE A CA 1
ATOM 693 C C . ILE A 1 89 ? -9.376 -2.276 12.525 1.00 97.81 89 ILE A C 1
ATOM 695 O O . ILE A 1 89 ? -10.297 -1.825 13.209 1.00 97.81 89 ILE A O 1
ATOM 699 N N . VAL A 1 90 ? -9.245 -3.588 12.304 1.00 96.94 90 VAL A N 1
ATOM 700 C CA . VAL A 1 90 ? -10.140 -4.592 12.910 1.00 96.94 90 VAL A CA 1
ATOM 701 C C . VAL A 1 90 ? -10.051 -4.547 14.438 1.00 96.94 90 VAL A C 1
ATOM 703 O O . VAL A 1 90 ? -11.084 -4.573 15.109 1.00 96.94 90 VAL A O 1
ATOM 706 N N . CYS A 1 91 ? -8.844 -4.421 15.000 1.00 96.12 91 CYS A N 1
ATOM 707 C CA . CYS A 1 91 ? -8.656 -4.284 16.446 1.00 96.12 91 CYS A CA 1
ATOM 708 C C . CYS A 1 91 ? -9.328 -3.010 16.974 1.00 96.12 91 CYS A C 1
ATOM 710 O O . CYS A 1 91 ? -10.091 -3.079 17.935 1.00 96.12 91 CYS A O 1
ATOM 712 N N . ILE A 1 92 ? -9.134 -1.864 16.309 1.00 94.62 92 ILE A N 1
ATOM 713 C CA . ILE A 1 92 ? -9.798 -0.597 16.664 1.00 94.62 92 ILE A CA 1
ATOM 714 C C . ILE A 1 92 ? -11.320 -0.738 16.603 1.00 94.62 92 ILE A C 1
ATOM 716 O O . ILE A 1 92 ? -12.025 -0.260 17.495 1.00 94.62 92 ILE A O 1
ATOM 720 N N . HIS A 1 93 ? -11.840 -1.424 15.583 1.00 95.56 93 HIS A N 1
ATOM 721 C CA . HIS A 1 93 ? -13.272 -1.635 15.428 1.00 95.56 93 HIS A CA 1
ATOM 722 C C . HIS A 1 93 ? -13.894 -2.363 16.623 1.00 95.56 93 HIS A C 1
ATOM 724 O O . HIS A 1 93 ? -15.034 -2.060 16.986 1.00 95.56 93 HIS A O 1
ATOM 730 N N . GLN A 1 94 ? -13.167 -3.269 17.285 1.00 93.94 94 GLN A N 1
ATOM 731 C CA . GLN A 1 94 ? -13.661 -3.952 18.488 1.00 93.94 94 GLN A CA 1
ATOM 732 C C . GLN A 1 94 ? -13.915 -2.992 19.657 1.00 93.94 94 GLN A C 1
ATOM 734 O O . GLN A 1 94 ? -14.860 -3.204 20.415 1.00 93.94 94 GLN A O 1
ATOM 739 N N . PHE A 1 95 ? -13.148 -1.905 19.758 1.00 92.75 95 PHE A N 1
ATOM 740 C CA . PHE A 1 95 ? -13.281 -0.902 20.821 1.00 92.75 95 PHE A CA 1
ATOM 741 C C . PHE A 1 95 ? -14.204 0.268 20.465 1.00 92.75 95 PHE A C 1
ATOM 743 O O . PHE A 1 95 ? -14.449 1.133 21.306 1.00 92.75 95 PHE A O 1
ATOM 750 N N . ALA A 1 96 ? -14.736 0.314 19.240 1.00 93.19 96 ALA A N 1
ATOM 751 C CA . ALA A 1 96 ? -15.687 1.346 18.852 1.00 93.19 96 ALA A CA 1
ATOM 752 C C . ALA A 1 96 ? -16.969 1.253 19.698 1.00 93.19 96 ALA A C 1
ATOM 754 O O . ALA A 1 96 ? -17.616 0.202 19.762 1.00 93.19 96 ALA A O 1
ATOM 755 N N . THR A 1 97 ? -17.343 2.374 20.317 1.00 93.25 97 THR A N 1
ATOM 756 C CA . THR A 1 97 ? -18.595 2.523 21.064 1.00 93.25 97 THR A CA 1
ATOM 757 C C . THR A 1 97 ? -19.804 2.369 20.136 1.00 93.25 97 THR A C 1
ATOM 759 O O . THR A 1 97 ? -19.701 2.576 18.924 1.00 93.25 97 THR A O 1
ATOM 762 N N . SER A 1 98 ? -20.962 1.983 20.684 1.00 92.38 98 SER A N 1
ATOM 763 C CA . SER A 1 98 ? -22.157 1.659 19.885 1.00 92.38 98 SER A CA 1
ATOM 764 C C . SER A 1 98 ? -22.611 2.800 18.966 1.00 92.38 98 SER A C 1
ATOM 766 O O . SER A 1 98 ? -23.026 2.546 17.841 1.00 92.38 98 SER A O 1
ATOM 768 N N . ASP A 1 99 ? -22.467 4.050 19.407 1.00 94.31 99 ASP A N 1
ATOM 769 C CA . ASP A 1 99 ? -22.760 5.270 18.643 1.00 94.31 99 ASP A CA 1
ATOM 770 C C . ASP A 1 99 ? -21.801 5.496 17.458 1.00 94.31 99 ASP A C 1
ATOM 772 O O . ASP A 1 99 ? -22.174 6.117 16.466 1.00 94.31 99 ASP A O 1
ATOM 776 N N . LYS A 1 100 ? -20.578 4.951 17.519 1.00 94.25 100 LYS A N 1
ATOM 777 C CA . LYS A 1 100 ? -19.536 5.097 16.484 1.00 94.25 100 LYS A CA 1
ATOM 778 C C . LYS A 1 100 ? -19.346 3.847 15.632 1.00 94.25 100 LYS A C 1
ATOM 780 O O . LYS A 1 100 ? -18.525 3.849 14.712 1.00 94.25 100 LYS A O 1
ATOM 785 N N . LYS A 1 101 ? -20.087 2.771 15.916 1.00 94.50 101 LYS A N 1
ATOM 786 C CA . LYS A 1 101 ? -19.875 1.457 15.297 1.00 94.50 101 LYS A CA 1
ATOM 787 C C . LYS A 1 101 ? -20.039 1.496 13.778 1.00 94.50 101 LYS A C 1
ATOM 789 O O . LYS A 1 101 ? -19.222 0.906 13.077 1.00 94.50 101 LYS A O 1
ATOM 794 N N . VAL A 1 102 ? -21.016 2.264 13.287 1.00 97.50 102 VAL A N 1
ATOM 795 C CA . VAL A 1 102 ? -21.258 2.469 11.848 1.00 97.50 102 VAL A CA 1
ATOM 796 C C . VAL A 1 102 ? -20.056 3.136 11.178 1.00 97.50 102 VAL A C 1
ATOM 798 O O . VAL A 1 102 ? -19.540 2.615 10.194 1.00 97.50 102 VAL A O 1
ATOM 801 N N . PHE A 1 103 ? -19.543 4.237 11.734 1.00 97.44 103 PHE A N 1
ATOM 802 C CA . PHE A 1 103 ? -18.370 4.924 11.179 1.00 97.44 103 PHE A CA 1
ATOM 803 C C . PHE A 1 103 ? -17.119 4.046 11.201 1.00 97.44 103 PHE A C 1
ATOM 805 O O . PHE A 1 103 ? -16.367 4.003 10.231 1.00 97.44 103 PHE A O 1
ATOM 812 N N . SER A 1 104 ? -16.917 3.296 12.285 1.00 97.38 104 SER A N 1
ATOM 813 C CA . SER A 1 104 ? -15.803 2.358 12.381 1.00 97.38 104 SER A CA 1
ATOM 814 C C . SER A 1 104 ? -15.915 1.217 11.361 1.00 97.38 104 SER A C 1
ATOM 816 O O . SER A 1 104 ? -14.908 0.823 10.778 1.00 97.38 104 SER A O 1
ATOM 818 N N . G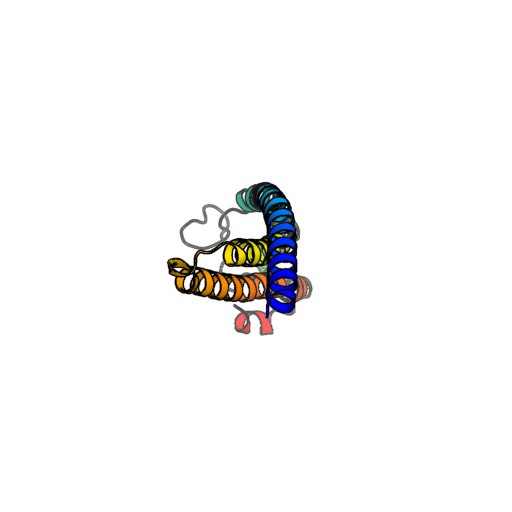LN A 1 105 ? -17.125 0.721 11.094 1.00 97.88 105 GLN A N 1
ATOM 819 C CA . GLN A 1 105 ? -17.366 -0.296 10.070 1.00 97.88 105 GLN A CA 1
ATOM 820 C C . GLN A 1 105 ? -17.126 0.243 8.653 1.00 97.88 105 GLN A C 1
ATOM 822 O O . GLN A 1 105 ? -16.523 -0.453 7.839 1.00 97.88 105 GLN A O 1
ATOM 827 N N . ILE A 1 106 ? -17.530 1.487 8.370 1.00 98.31 106 ILE A N 1
ATOM 828 C CA . ILE A 1 106 ? -17.208 2.168 7.105 1.00 98.31 106 ILE A CA 1
ATOM 829 C C . ILE A 1 106 ? -15.687 2.271 6.938 1.00 98.31 106 ILE A C 1
ATOM 831 O O . ILE A 1 106 ? -15.160 1.900 5.893 1.00 98.31 106 ILE A O 1
ATOM 835 N N . GLY A 1 107 ? -14.969 2.705 7.980 1.00 97.94 107 GLY A N 1
ATOM 836 C CA . GLY A 1 107 ? -13.505 2.773 7.963 1.00 97.94 107 GLY A CA 1
ATOM 837 C C . GLY A 1 107 ? -12.846 1.415 7.708 1.00 97.94 107 GLY A C 1
ATOM 838 O O . GLY A 1 107 ? -11.924 1.322 6.904 1.00 97.94 107 GLY A O 1
ATOM 839 N N . MET A 1 108 ? -13.359 0.348 8.324 1.00 98.00 108 MET A N 1
ATOM 840 C CA . MET A 1 108 ? -12.892 -1.022 8.090 1.00 98.00 108 MET A CA 1
ATOM 841 C C . MET A 1 108 ? -13.127 -1.487 6.646 1.00 98.00 108 MET A C 1
ATOM 843 O O . MET A 1 108 ? -12.235 -2.088 6.052 1.00 98.00 108 MET A O 1
ATOM 847 N N . ALA A 1 109 ? -14.287 -1.179 6.059 1.00 98.50 109 ALA A N 1
ATOM 848 C CA . ALA A 1 109 ? -14.578 -1.509 4.664 1.00 98.50 109 ALA A CA 1
ATOM 849 C C . ALA A 1 109 ? -13.643 -0.765 3.696 1.00 98.50 109 ALA A C 1
ATOM 851 O O . ALA A 1 109 ? -13.087 -1.374 2.784 1.00 98.50 109 ALA A O 1
ATOM 852 N N . LEU A 1 110 ? -13.413 0.530 3.928 1.00 98.50 110 LEU A N 1
ATOM 853 C CA . LEU A 1 110 ? -12.477 1.324 3.131 1.00 98.50 110 LEU A CA 1
ATOM 854 C C . LEU A 1 110 ? -11.036 0.819 3.268 1.00 98.50 110 LEU A C 1
ATOM 856 O O . LEU A 1 110 ? -10.336 0.718 2.265 1.00 98.50 110 LEU A O 1
ATOM 860 N N . ALA A 1 111 ? -10.608 0.451 4.480 1.00 98.19 111 ALA A N 1
ATOM 861 C CA . ALA A 1 111 ? -9.291 -0.137 4.712 1.00 98.19 111 ALA A CA 1
ATOM 862 C C . ALA A 1 111 ? -9.112 -1.453 3.941 1.00 98.19 111 ALA A C 1
ATOM 864 O O . ALA A 1 111 ? -8.064 -1.662 3.335 1.00 98.19 111 ALA A O 1
ATOM 865 N N . ALA A 1 112 ? -10.137 -2.310 3.914 1.00 98.44 112 ALA A N 1
ATOM 866 C CA . ALA A 1 112 ? -10.108 -3.553 3.149 1.00 98.44 112 ALA A CA 1
ATOM 867 C C . ALA A 1 112 ? -10.007 -3.295 1.636 1.00 98.44 112 ALA A C 1
ATOM 869 O O . ALA A 1 112 ? -9.148 -3.879 0.985 1.00 98.44 112 ALA A O 1
ATOM 870 N N . ILE A 1 113 ? -10.820 -2.381 1.090 1.00 98.69 113 ILE A N 1
ATOM 871 C CA . ILE A 1 113 ? -10.771 -2.008 -0.336 1.00 98.69 113 ILE A CA 1
ATOM 872 C C . ILE A 1 113 ? -9.389 -1.455 -0.704 1.00 98.69 113 ILE A C 1
ATOM 874 O O . ILE A 1 113 ? -8.785 -1.904 -1.677 1.00 98.69 113 ILE A O 1
ATOM 878 N N . ALA A 1 114 ? -8.869 -0.517 0.093 1.00 98.19 114 ALA A N 1
ATOM 879 C CA . ALA A 1 114 ? -7.548 0.062 -0.123 1.00 98.19 114 ALA A CA 1
ATOM 880 C C . ALA A 1 114 ? -6.452 -1.011 -0.095 1.00 98.19 114 ALA A C 1
ATOM 882 O O . ALA A 1 114 ? -5.588 -1.032 -0.969 1.00 98.19 114 ALA A O 1
ATOM 883 N N . ALA A 1 115 ? -6.518 -1.937 0.865 1.00 98.25 115 ALA A N 1
ATOM 884 C CA . ALA A 1 115 ? -5.564 -3.028 0.962 1.00 98.25 115 ALA A CA 1
ATOM 885 C C . ALA A 1 115 ? -5.627 -3.969 -0.239 1.00 98.25 115 ALA A C 1
ATOM 887 O O . ALA A 1 115 ? -4.584 -4.321 -0.779 1.00 98.25 115 ALA A O 1
ATOM 888 N N . THR A 1 116 ? -6.823 -4.340 -0.699 1.00 98.19 116 THR A N 1
ATOM 889 C CA . THR A 1 116 ? -6.977 -5.178 -1.891 1.00 98.19 116 THR A CA 1
ATOM 890 C C . THR A 1 116 ? -6.354 -4.523 -3.117 1.00 98.19 116 THR A C 1
ATOM 892 O O . THR A 1 116 ? -5.612 -5.188 -3.836 1.00 98.19 116 THR A O 1
ATOM 895 N N . ILE A 1 117 ? -6.608 -3.231 -3.338 1.00 97.94 117 ILE A N 1
ATOM 896 C CA . ILE A 1 117 ? -6.058 -2.496 -4.482 1.00 97.94 117 ILE A CA 1
ATOM 897 C C . ILE A 1 117 ? -4.529 -2.442 -4.397 1.00 97.94 117 ILE A C 1
ATOM 899 O O . ILE A 1 117 ? -3.860 -2.888 -5.323 1.00 97.94 117 ILE A O 1
ATOM 903 N N . LEU A 1 118 ? -3.973 -1.964 -3.278 1.00 96.88 118 LEU A N 1
ATOM 904 C CA . LEU A 1 118 ? -2.525 -1.774 -3.127 1.00 96.88 118 LEU A CA 1
ATOM 905 C C . LEU A 1 118 ? -1.748 -3.092 -3.146 1.00 96.88 118 LEU A C 1
ATOM 907 O O . LEU A 1 118 ? -0.696 -3.180 -3.770 1.00 96.88 118 LEU A O 1
ATOM 911 N N . VAL A 1 119 ? -2.258 -4.134 -2.483 1.00 97.94 119 VAL A N 1
ATOM 912 C CA . VAL A 1 119 ? -1.602 -5.447 -2.494 1.00 97.94 119 VAL A CA 1
ATOM 913 C C . VAL A 1 119 ? -1.626 -6.043 -3.899 1.00 97.94 119 VAL A C 1
ATOM 915 O O . VAL A 1 119 ? -0.618 -6.601 -4.318 1.00 97.94 119 VAL A O 1
ATOM 918 N N . SER A 1 120 ? -2.735 -5.902 -4.634 1.00 96.81 120 SER A N 1
ATOM 919 C CA . SER A 1 120 ? -2.823 -6.395 -6.015 1.00 96.81 120 SER A CA 1
ATOM 920 C C . SER A 1 120 ? -1.870 -5.642 -6.940 1.00 96.81 120 SER A C 1
ATOM 922 O O . SER A 1 120 ? -1.151 -6.281 -7.702 1.00 96.81 120 SER A O 1
ATOM 924 N N . ASP A 1 121 ? -1.816 -4.313 -6.836 1.00 95.00 121 ASP A N 1
ATOM 925 C CA . ASP A 1 121 ? -0.909 -3.470 -7.620 1.00 95.00 121 ASP A CA 1
ATOM 926 C C . ASP A 1 121 ? 0.560 -3.850 -7.382 1.00 95.00 121 ASP A C 1
ATOM 928 O O . ASP A 1 121 ? 1.258 -4.268 -8.305 1.00 95.00 121 ASP A O 1
ATOM 932 N N . TYR A 1 122 ? 1.014 -3.839 -6.125 1.00 94.44 122 TYR A N 1
ATOM 933 C CA . TYR A 1 122 ? 2.389 -4.214 -5.790 1.00 94.44 122 TYR A CA 1
ATOM 934 C C . TYR A 1 122 ? 2.714 -5.662 -6.163 1.00 94.44 122 TYR A C 1
ATOM 936 O O . TYR A 1 122 ? 3.827 -5.956 -6.604 1.00 94.44 122 TYR A O 1
ATOM 944 N N . PHE A 1 123 ? 1.753 -6.577 -6.026 1.00 95.19 123 PHE A N 1
ATOM 945 C CA . PHE A 1 123 ? 1.938 -7.959 -6.449 1.00 95.19 123 PHE A CA 1
ATOM 946 C C . PHE A 1 123 ? 2.133 -8.065 -7.965 1.00 95.19 123 PHE A C 1
ATOM 948 O O . PHE A 1 123 ? 3.075 -8.726 -8.401 1.00 95.19 123 PHE A O 1
ATOM 955 N N . VAL A 1 124 ? 1.295 -7.407 -8.771 1.00 94.31 124 VAL A N 1
ATOM 956 C CA . VAL A 1 124 ? 1.426 -7.384 -10.239 1.00 94.31 124 VAL A CA 1
ATOM 957 C C . VAL A 1 124 ? 2.754 -6.746 -10.650 1.00 94.31 124 VAL A C 1
ATOM 959 O O . VAL A 1 124 ? 3.463 -7.299 -11.490 1.00 94.31 124 VAL A O 1
ATOM 962 N N . GLN A 1 125 ? 3.148 -5.645 -10.007 1.00 91.12 125 GLN A N 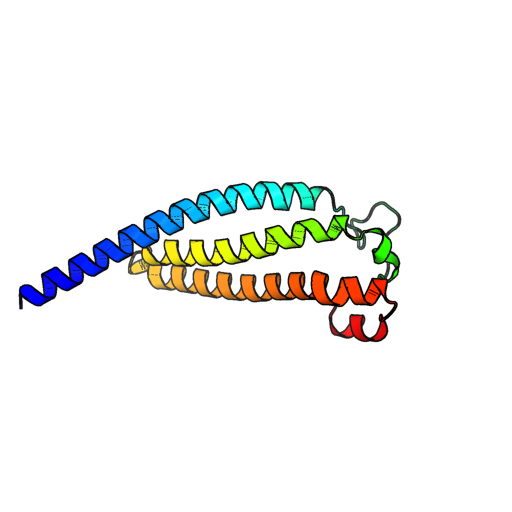1
ATOM 963 C CA . GLN A 1 125 ? 4.423 -4.971 -10.261 1.00 91.12 125 GLN A CA 1
ATOM 964 C C . GLN A 1 125 ? 5.633 -5.896 -10.057 1.00 91.12 125 GLN A C 1
ATOM 966 O O . GLN A 1 125 ? 6.519 -5.965 -10.911 1.00 91.12 125 GLN A O 1
ATOM 971 N N . ILE A 1 126 ? 5.657 -6.644 -8.952 1.00 92.31 126 ILE A N 1
ATOM 972 C CA . ILE A 1 126 ? 6.772 -7.534 -8.598 1.00 92.31 126 ILE A CA 1
ATOM 973 C C . ILE A 1 126 ? 6.750 -8.842 -9.405 1.00 92.31 126 ILE A C 1
ATOM 975 O O . ILE A 1 126 ? 7.803 -9.336 -9.803 1.00 92.31 126 ILE A O 1
ATOM 979 N N . SER A 1 127 ? 5.572 -9.439 -9.607 1.00 92.00 127 SER A N 1
ATOM 980 C CA . SER A 1 127 ? 5.448 -10.806 -10.142 1.00 92.00 127 SER A CA 1
ATOM 981 C C . SER A 1 127 ? 5.201 -10.880 -11.647 1.00 92.00 127 SER A C 1
ATOM 983 O O . SER A 1 127 ? 5.475 -11.920 -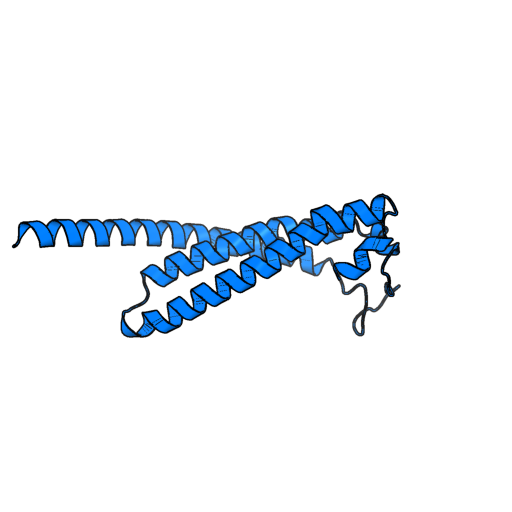12.241 1.00 92.00 127 SER A O 1
ATOM 985 N N . VAL A 1 128 ? 4.706 -9.801 -12.261 1.00 92.38 128 VAL A N 1
ATOM 986 C CA . VAL A 1 128 ? 4.362 -9.757 -13.689 1.00 92.38 128 VAL A CA 1
ATOM 987 C C . VAL A 1 128 ? 5.199 -8.709 -14.409 1.00 92.38 128 VAL A C 1
ATOM 989 O O . VAL A 1 128 ? 6.012 -9.062 -15.256 1.00 92.38 128 VAL A O 1
ATOM 992 N N . ILE A 1 129 ? 5.066 -7.430 -14.039 1.00 90.56 129 ILE A N 1
ATOM 993 C CA . ILE A 1 129 ? 5.686 -6.321 -14.783 1.00 90.56 129 ILE A CA 1
ATOM 994 C C . ILE A 1 129 ? 7.210 -6.455 -14.805 1.00 90.56 129 ILE A C 1
ATOM 996 O O . ILE A 1 129 ? 7.818 -6.425 -15.875 1.00 90.56 129 ILE A O 1
ATOM 1000 N N . GLN A 1 130 ? 7.832 -6.653 -13.640 1.00 88.12 130 GLN A N 1
ATOM 1001 C CA . GLN A 1 130 ? 9.283 -6.789 -13.549 1.00 88.12 130 GLN A CA 1
ATOM 1002 C C . GLN A 1 130 ? 9.828 -7.965 -14.387 1.00 88.12 130 GLN A C 1
ATOM 1004 O O . GLN A 1 130 ? 10.704 -7.724 -15.223 1.00 88.12 130 GLN A O 1
ATOM 1009 N N . PRO A 1 131 ? 9.355 -9.217 -14.214 1.00 90.38 131 PRO A N 1
ATOM 1010 C CA . PRO A 1 131 ? 9.812 -10.334 -15.039 1.00 90.38 131 PRO A CA 1
ATOM 1011 C C . PRO A 1 131 ? 9.573 -10.132 -16.537 1.00 90.38 131 PRO A C 1
ATOM 1013 O O . PRO A 1 131 ? 10.479 -10.392 -17.325 1.00 90.38 131 PRO A O 1
ATOM 1016 N N . SER A 1 132 ? 8.403 -9.620 -16.933 1.00 91.62 132 SER A N 1
ATOM 1017 C CA . SER A 1 132 ? 8.071 -9.400 -18.344 1.00 91.62 132 SER A CA 1
ATOM 1018 C C . SER A 1 132 ? 9.028 -8.416 -19.015 1.00 91.62 132 SER A C 1
ATOM 1020 O O . SER A 1 132 ? 9.507 -8.684 -20.113 1.00 91.62 132 SER A O 1
ATOM 1022 N N . ILE A 1 133 ? 9.388 -7.317 -18.345 1.00 90.50 133 ILE A N 1
ATOM 1023 C CA . ILE A 1 133 ? 10.358 -6.349 -18.882 1.00 90.50 133 ILE A CA 1
ATOM 1024 C C . ILE A 1 133 ? 11.752 -6.977 -19.005 1.00 90.50 133 ILE A C 1
ATOM 1026 O O . ILE A 1 133 ? 12.418 -6.796 -20.022 1.00 90.50 133 ILE A O 1
ATOM 1030 N N . LEU A 1 134 ? 12.188 -7.748 -18.002 1.00 89.44 134 LEU A N 1
ATOM 1031 C CA . LEU A 1 134 ? 13.495 -8.416 -18.026 1.00 89.44 134 LEU A CA 1
ATOM 1032 C C . LEU A 1 134 ? 13.595 -9.496 -19.117 1.00 89.44 134 LEU A C 1
ATOM 1034 O O . LEU A 1 134 ? 14.684 -9.723 -19.641 1.00 89.44 134 LEU A O 1
ATOM 1038 N N . ASN A 1 135 ? 12.472 -10.121 -19.478 1.00 92.19 135 ASN A N 1
ATOM 1039 C CA . ASN A 1 135 ? 12.389 -11.130 -20.536 1.00 92.19 135 ASN A CA 1
ATOM 1040 C C . ASN A 1 135 ? 12.055 -10.547 -21.923 1.00 92.19 135 ASN A C 1
ATOM 1042 O O . ASN A 1 135 ? 12.042 -11.288 -22.903 1.00 92.19 135 ASN A O 1
ATOM 1046 N N . GLY A 1 136 ? 11.779 -9.241 -22.028 1.00 90.94 136 GLY A N 1
ATOM 1047 C CA . GLY A 1 136 ? 11.336 -8.603 -23.274 1.00 90.94 136 GLY A CA 1
ATOM 1048 C C . GLY A 1 136 ? 9.895 -8.941 -23.689 1.00 90.94 136 GLY A C 1
ATOM 1049 O O . GLY A 1 136 ? 9.509 -8.692 -24.826 1.00 90.94 136 GLY A O 1
ATOM 1050 N N . GLU A 1 137 ? 9.085 -9.493 -22.785 1.00 92.00 137 GLU A N 1
ATOM 1051 C CA . GLU A 1 137 ? 7.693 -9.913 -23.005 1.00 92.00 137 GLU A CA 1
ATOM 1052 C C . GLU A 1 137 ? 6.715 -8.745 -22.772 1.00 92.00 137 GLU A C 1
ATOM 1054 O O . GLU A 1 137 ? 5.892 -8.757 -21.857 1.00 92.00 137 GLU A O 1
ATOM 1059 N N . THR A 1 138 ? 6.825 -7.680 -23.566 1.00 90.94 138 THR A N 1
ATOM 1060 C CA . THR A 1 138 ? 6.201 -6.384 -23.236 1.00 90.94 138 THR A CA 1
ATOM 1061 C C . THR A 1 138 ? 4.801 -6.172 -23.810 1.00 90.94 138 THR A C 1
ATOM 1063 O O . THR A 1 138 ? 4.097 -5.267 -23.371 1.00 90.94 138 THR A O 1
ATOM 1066 N N . ASP A 1 139 ? 4.365 -7.003 -24.758 1.00 89.31 139 ASP A N 1
ATOM 1067 C CA . ASP A 1 139 ? 3.115 -6.801 -25.512 1.00 89.31 139 ASP A CA 1
ATOM 1068 C C . ASP A 1 139 ? 1.849 -6.824 -24.636 1.00 89.31 139 ASP A C 1
ATOM 1070 O O . ASP A 1 139 ? 0.862 -6.161 -24.951 1.00 89.31 139 ASP A O 1
ATOM 1074 N N . GLY A 1 140 ? 1.867 -7.568 -23.525 1.00 85.69 140 GLY A N 1
ATOM 1075 C CA . GLY A 1 140 ? 0.735 -7.677 -22.595 1.00 85.69 140 GLY A CA 1
ATOM 1076 C C . GLY A 1 140 ? 0.704 -6.617 -21.490 1.00 85.69 140 GLY A C 1
ATOM 1077 O O . GLY A 1 140 ? -0.329 -6.444 -20.844 1.00 85.69 140 GLY A O 1
ATOM 1078 N N . ILE A 1 141 ? 1.808 -5.896 -21.273 1.00 87.88 141 ILE A N 1
ATOM 1079 C CA . ILE A 1 141 ? 1.948 -4.923 -20.179 1.00 87.88 141 ILE A CA 1
ATOM 1080 C C . ILE A 1 141 ? 0.915 -3.785 -20.268 1.00 87.88 141 ILE A C 1
ATOM 1082 O O . ILE A 1 141 ? 0.301 -3.500 -19.241 1.00 87.88 141 ILE A O 1
ATOM 1086 N N . PRO A 1 142 ? 0.629 -3.187 -21.446 1.00 86.25 142 PRO A N 1
ATOM 1087 C CA . PRO A 1 142 ? -0.330 -2.084 -21.545 1.00 86.25 142 PRO A CA 1
ATOM 1088 C C . PRO A 1 142 ? -1.767 -2.421 -21.123 1.00 86.25 142 PRO A C 1
ATOM 1090 O O . PRO A 1 142 ? -2.559 -1.517 -20.899 1.00 86.25 142 PRO A O 1
ATOM 1093 N N . VAL A 1 143 ? -2.146 -3.703 -21.039 1.00 85.62 143 VAL A N 1
ATOM 1094 C CA . VAL A 1 143 ? -3.482 -4.112 -20.557 1.00 85.62 143 VAL A CA 1
ATOM 1095 C C . VAL A 1 143 ? -3.572 -4.048 -19.024 1.00 85.62 143 VAL A C 1
ATOM 1097 O O . VAL A 1 143 ? -4.666 -4.038 -18.464 1.00 85.62 143 VAL A O 1
ATOM 1100 N N . LEU A 1 144 ? -2.426 -4.009 -18.342 1.00 80.88 144 LEU A N 1
ATOM 1101 C CA . LEU A 1 144 ? -2.302 -4.027 -16.885 1.00 80.88 144 LEU A CA 1
ATOM 1102 C C . LEU A 1 144 ? -1.992 -2.645 -16.283 1.00 80.88 144 LEU A C 1
ATOM 1104 O O . LEU A 1 144 ? -1.937 -2.535 -15.059 1.00 80.88 144 LEU A O 1
ATOM 1108 N N . THR A 1 145 ? -1.768 -1.622 -17.116 1.00 68.38 145 THR A N 1
ATOM 1109 C CA . THR A 1 145 ? -1.311 -0.273 -16.729 1.00 68.38 145 THR A CA 1
ATOM 1110 C C . THR A 1 145 ? -2.188 0.806 -17.340 1.00 68.38 145 THR A C 1
ATOM 1112 O O . THR A 1 145 ? -2.582 1.738 -16.609 1.00 68.38 145 THR A O 1
#

pLDDT: mean 88.65, std 10.49, range [53.84, 98.69]

Secondary structure (DSSP, 8-state):
-HHHHHHHHHHHHHHHHHHHHHHHHHHHHHHHHHHHHHHHHTTS---SSTT--SS---TT-GGGGGGTTGGGTTHHHHHHHHHHHHHHHHHHHHH--GGGHHHHHHHHHHHHHHHHHHHHHHHHIIIIIHHHHHHT--TTGGG--